Protein AF-A0A5S9MH58-F1 (afdb_monomer)

pLDDT: mean 72.28, std 19.44, range [37.81, 94.94]

Foldseek 3Di:
DDQLPVVSHDKAKWWWFQDPVGIWTANAQKWFQDPQQFTDDPNTFTAFPVRDTQHDPDLQWDQFFLQFIDDPRHTRGGTFMFIDNDCVQWDDPDPRITAGVVNDDGHTPRVPPQFHKTFDFDDDPPTITRTDIDGDDDDDDDDDPPPDPPDPPPPPPPDDDDDDD

Structure (mmCIF, N/CA/C/O backbone):
data_AF-A0A5S9MH58-F1
#
_entry.id   AF-A0A5S9MH58-F1
#
loop_
_atom_site.group_PDB
_atom_site.id
_atom_site.type_symbol
_atom_site.label_atom_id
_atom_site.label_alt_id
_atom_site.label_comp_id
_atom_site.label_asym_id
_atom_site.label_entity_id
_atom_site.label_seq_id
_atom_site.pdbx_PDB_ins_code
_atom_site.Cartn_x
_atom_site.Cartn_y
_atom_site.Cartn_z
_atom_site.occupancy
_atom_site.B_iso_or_equiv
_atom_site.auth_seq_id
_atom_site.auth_comp_id
_atom_site.auth_asym_id
_atom_site.auth_atom_id
_atom_site.pdbx_PDB_model_num
ATOM 1 N N . MET A 1 1 ? -0.562 13.871 -12.676 1.00 55.31 1 MET A N 1
ATOM 2 C CA . MET A 1 1 ? 0.498 12.837 -12.576 1.00 55.31 1 MET A CA 1
ATOM 3 C C . MET A 1 1 ? 1.593 13.234 -13.543 1.00 55.31 1 MET A C 1
ATOM 5 O O . MET A 1 1 ? 1.247 13.510 -14.693 1.00 55.31 1 MET A O 1
ATOM 9 N N . PRO A 1 2 ? 2.869 13.252 -13.125 1.00 47.09 2 PRO A N 1
ATOM 10 C CA . PRO A 1 2 ? 3.948 13.688 -13.997 1.00 47.09 2 PRO A CA 1
ATOM 11 C C . PRO A 1 2 ? 4.015 12.795 -15.241 1.00 47.09 2 PRO A C 1
ATOM 13 O O . PRO A 1 2 ? 3.948 11.561 -15.150 1.00 47.09 2 PRO A O 1
ATOM 16 N N . ILE A 1 3 ? 4.093 13.438 -16.403 1.00 52.41 3 ILE A N 1
ATOM 17 C CA . ILE A 1 3 ? 4.403 12.793 -17.676 1.00 52.41 3 ILE A CA 1
ATOM 18 C C . ILE A 1 3 ? 5.912 12.594 -17.684 1.00 52.41 3 ILE A C 1
ATOM 20 O O . ILE A 1 3 ? 6.663 13.545 -17.476 1.00 52.41 3 ILE A O 1
ATOM 24 N N . ASN A 1 4 ? 6.353 11.361 -17.891 1.00 50.84 4 ASN A N 1
ATOM 25 C CA . ASN A 1 4 ? 7.758 11.075 -18.110 1.00 50.84 4 ASN A CA 1
ATOM 26 C C . ASN A 1 4 ? 8.177 11.747 -19.436 1.00 50.84 4 ASN A 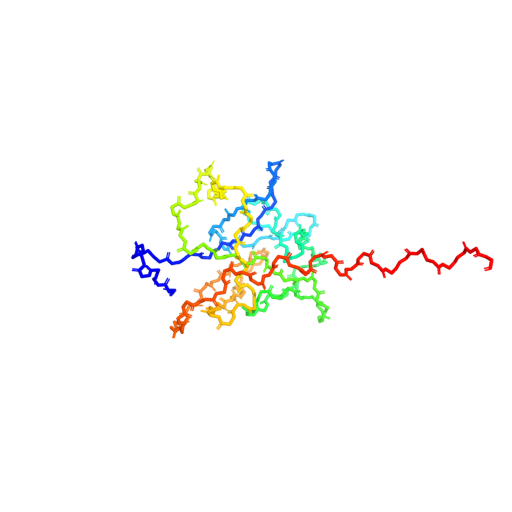C 1
ATOM 28 O O . ASN A 1 4 ? 7.634 11.380 -20.481 1.00 50.84 4 ASN A O 1
ATOM 32 N N . PRO A 1 5 ? 9.086 12.738 -19.427 1.00 45.91 5 PRO A N 1
ATOM 33 C CA . PRO A 1 5 ? 9.414 13.512 -20.623 1.00 45.91 5 PRO A CA 1
ATOM 34 C C . PRO A 1 5 ? 10.228 12.719 -21.655 1.00 45.91 5 PRO A C 1
ATOM 36 O O . PRO A 1 5 ? 10.293 13.133 -22.807 1.00 45.91 5 PRO A O 1
ATOM 39 N N . GLU A 1 6 ? 10.806 11.574 -21.281 1.00 49.84 6 GLU A N 1
ATOM 40 C CA . GLU A 1 6 ? 11.521 10.683 -22.205 1.00 49.84 6 GLU A CA 1
ATOM 41 C C . GLU A 1 6 ? 10.579 9.712 -22.925 1.00 49.84 6 GLU A C 1
ATOM 43 O O . GLU A 1 6 ? 10.850 9.294 -24.049 1.00 49.84 6 GLU A O 1
ATOM 48 N N . THR A 1 7 ? 9.457 9.347 -22.301 1.00 49.78 7 THR A N 1
ATOM 49 C CA . THR A 1 7 ? 8.518 8.352 -22.852 1.00 49.78 7 THR A CA 1
ATOM 50 C C . THR A 1 7 ? 7.176 8.950 -23.266 1.00 49.78 7 THR A C 1
ATOM 52 O O . THR A 1 7 ? 6.368 8.269 -23.895 1.00 49.78 7 THR A O 1
ATOM 55 N N . ASN A 1 8 ? 6.930 10.217 -22.919 1.00 53.00 8 ASN A N 1
ATOM 56 C CA . ASN A 1 8 ? 5.655 10.923 -23.049 1.00 53.00 8 ASN A CA 1
ATOM 57 C C . ASN A 1 8 ? 4.467 10.160 -22.421 1.00 53.00 8 ASN A C 1
ATOM 59 O O . ASN A 1 8 ? 3.310 10.344 -22.800 1.00 53.00 8 ASN A O 1
ATOM 63 N N . GLN A 1 9 ? 4.745 9.273 -21.458 1.00 53.38 9 GLN A N 1
ATOM 64 C CA . GLN A 1 9 ? 3.735 8.477 -20.768 1.00 53.38 9 GLN A CA 1
ATOM 65 C C . GLN A 1 9 ? 3.465 9.023 -19.369 1.00 53.38 9 GLN A C 1
ATOM 67 O O . GLN A 1 9 ? 4.370 9.431 -18.641 1.00 53.38 9 GLN A O 1
ATOM 72 N N . LYS A 1 10 ? 2.190 8.999 -18.977 1.00 60.12 10 LYS A N 1
ATOM 73 C CA . LYS A 1 10 ? 1.765 9.328 -17.615 1.00 60.12 10 LYS A CA 1
ATOM 74 C C . LYS A 1 10 ? 2.312 8.267 -16.660 1.00 60.12 10 LYS A C 1
ATOM 76 O O . LYS A 1 10 ? 2.066 7.077 -16.860 1.00 60.12 10 LYS A O 1
ATOM 81 N N . SER A 1 11 ? 3.011 8.701 -15.615 1.00 66.31 11 SER A N 1
ATOM 82 C CA . SER A 1 11 ? 3.284 7.847 -14.456 1.00 66.31 11 SER A CA 1
ATOM 83 C C . SER A 1 11 ? 1.970 7.293 -13.890 1.00 66.31 11 SER A C 1
ATOM 85 O O . SER A 1 11 ? 0.921 7.932 -13.995 1.00 66.31 11 SER A O 1
ATOM 87 N N . ALA A 1 12 ? 2.008 6.093 -13.313 1.00 77.69 12 ALA A N 1
ATOM 88 C CA . ALA A 1 12 ? 0.834 5.446 -12.732 1.00 77.69 12 ALA A CA 1
ATOM 89 C C . ALA A 1 12 ? 1.138 4.925 -11.323 1.00 77.69 12 ALA A C 1
ATOM 91 O O . ALA A 1 12 ? 2.228 4.417 -11.067 1.00 77.69 12 ALA A O 1
ATOM 92 N N . LEU A 1 13 ? 0.160 5.044 -10.420 1.00 83.31 13 LEU A N 1
ATOM 93 C CA . LEU A 1 13 ? 0.236 4.497 -9.069 1.00 83.31 13 LEU A CA 1
ATOM 94 C C . LEU A 1 13 ? -0.388 3.112 -9.031 1.00 83.31 13 LEU A C 1
ATOM 96 O O . LEU A 1 13 ? -1.441 2.870 -9.632 1.00 83.31 13 LEU A O 1
ATOM 100 N N . PHE A 1 14 ? 0.244 2.248 -8.259 1.00 89.25 14 PHE A N 1
ATOM 101 C CA . PHE A 1 14 ? -0.156 0.877 -8.041 1.00 89.25 14 PHE A CA 1
ATOM 102 C C . PHE A 1 14 ? -0.140 0.563 -6.552 1.00 89.25 14 PHE A C 1
ATOM 104 O O . PHE A 1 14 ? 0.610 1.162 -5.786 1.00 89.25 14 PHE A O 1
ATOM 111 N N . TYR A 1 15 ? -0.940 -0.416 -6.165 1.00 92.19 15 TYR A N 1
ATOM 112 C CA . TYR A 1 15 ? -0.929 -1.002 -4.835 1.00 92.19 15 TYR A CA 1
ATOM 113 C C . TYR A 1 15 ? -0.244 -2.359 -4.891 1.00 92.19 15 TYR A C 1
ATOM 115 O O . TYR A 1 15 ? -0.497 -3.135 -5.819 1.00 92.19 15 TYR A O 1
ATOM 123 N N . ALA A 1 16 ? 0.621 -2.641 -3.921 1.00 93.06 16 ALA A N 1
ATOM 124 C CA . ALA A 1 16 ? 1.232 -3.955 -3.788 1.00 93.06 16 ALA A CA 1
ATOM 125 C C . ALA A 1 16 ? 0.253 -4.930 -3.118 1.00 93.06 16 ALA A C 1
ATOM 127 O O . ALA A 1 16 ? -0.267 -4.670 -2.034 1.00 93.06 16 ALA A O 1
ATOM 128 N N . VAL A 1 17 ? 0.009 -6.066 -3.763 1.00 94.88 17 VAL A N 1
ATOM 129 C CA . VAL A 1 17 ? -0.844 -7.141 -3.254 1.00 94.88 17 VAL A CA 1
ATOM 130 C C . VAL A 1 17 ? -0.071 -8.449 -3.195 1.00 94.88 17 VAL A C 1
ATOM 132 O O . VAL A 1 17 ? 0.789 -8.724 -4.037 1.00 94.88 17 VAL A O 1
ATOM 135 N N . ASN A 1 18 ? -0.394 -9.274 -2.206 1.00 94.38 18 ASN A N 1
ATOM 136 C CA . ASN A 1 18 ? 0.168 -10.607 -2.083 1.00 94.38 18 ASN A CA 1
ATOM 137 C C . ASN A 1 18 ? -0.554 -11.590 -3.009 1.00 94.38 18 ASN A C 1
ATOM 139 O O . ASN A 1 18 ? -1.787 -11.646 -3.036 1.00 94.38 18 ASN A O 1
ATOM 143 N N . THR A 1 19 ? 0.211 -12.406 -3.724 1.00 92.62 19 THR A N 1
ATOM 144 C CA . THR A 1 19 ? -0.300 -13.520 -4.528 1.00 92.62 19 THR A CA 1
ATOM 145 C C . THR A 1 19 ? 0.490 -14.791 -4.212 1.00 92.62 19 THR A C 1
ATOM 147 O O . THR A 1 19 ? 1.600 -14.692 -3.685 1.00 92.62 19 THR A O 1
ATOM 150 N N . PRO A 1 20 ? -0.024 -15.987 -4.552 1.00 89.94 20 PRO A N 1
ATOM 151 C CA . PRO A 1 20 ? 0.741 -17.229 -4.415 1.00 89.94 20 PRO A CA 1
ATOM 152 C C . PRO A 1 20 ? 2.085 -17.209 -5.162 1.00 89.94 20 PRO A C 1
ATOM 154 O O . PRO A 1 20 ? 3.019 -17.898 -4.773 1.00 89.94 20 PRO A O 1
ATOM 157 N N . GLU A 1 21 ? 2.197 -16.387 -6.208 1.00 87.62 21 GLU A N 1
ATOM 158 C CA . GLU A 1 21 ? 3.396 -16.220 -7.036 1.00 87.62 21 GLU A CA 1
ATOM 159 C C . GLU A 1 21 ? 4.289 -15.052 -6.562 1.00 87.62 21 GLU A C 1
ATOM 161 O O . GLU A 1 21 ? 5.184 -14.597 -7.283 1.00 87.62 21 GLU A O 1
ATOM 166 N N . GLY A 1 22 ? 4.026 -14.524 -5.362 1.00 89.38 22 GLY A N 1
ATOM 167 C CA . GLY A 1 22 ? 4.723 -13.393 -4.755 1.00 89.38 22 GLY A CA 1
ATOM 168 C C . GLY A 1 22 ? 3.993 -12.059 -4.916 1.00 89.38 22 GLY A C 1
ATOM 169 O O . GLY A 1 22 ? 2.798 -11.996 -5.212 1.00 89.38 22 GLY A O 1
ATOM 170 N N . VAL A 1 23 ? 4.714 -10.960 -4.705 1.00 91.62 23 VAL A N 1
ATOM 171 C CA . VAL A 1 23 ? 4.142 -9.609 -4.783 1.00 91.62 23 VAL A CA 1
ATOM 172 C C . VAL A 1 23 ? 3.750 -9.281 -6.221 1.00 91.62 23 VAL A C 1
ATOM 174 O O . VAL A 1 23 ? 4.524 -9.511 -7.153 1.00 91.62 23 VAL A O 1
ATOM 177 N N . ARG A 1 24 ? 2.552 -8.724 -6.397 1.00 93.69 24 ARG A N 1
ATOM 178 C CA . ARG A 1 24 ? 2.067 -8.151 -7.657 1.00 93.69 24 ARG A CA 1
ATOM 179 C C . ARG A 1 24 ? 1.495 -6.767 -7.423 1.00 93.69 24 ARG A C 1
ATOM 181 O O .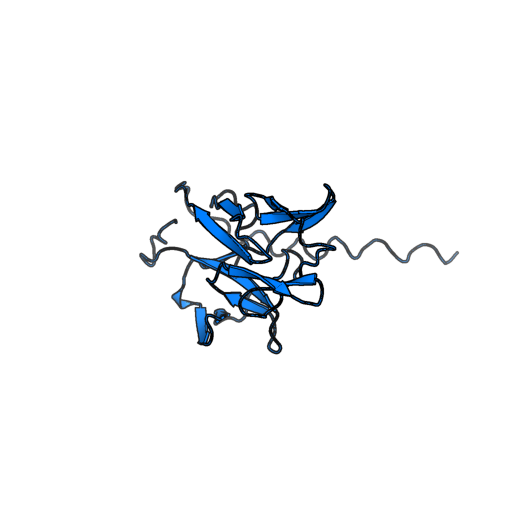 ARG A 1 24 ? 1.180 -6.388 -6.300 1.00 93.69 24 ARG A O 1
ATOM 188 N N . TYR A 1 25 ? 1.360 -6.013 -8.499 1.00 93.31 25 TYR A N 1
ATOM 189 C CA . TYR A 1 25 ? 0.891 -4.638 -8.472 1.00 93.31 25 TYR A CA 1
ATOM 190 C C . TYR A 1 25 ? -0.484 -4.541 -9.114 1.00 93.31 25 TYR A C 1
ATOM 192 O O . TYR A 1 25 ? -0.729 -5.172 -10.135 1.00 93.31 25 TYR A O 1
ATOM 200 N N . THR A 1 26 ? -1.383 -3.736 -8.556 1.00 91.56 26 THR A N 1
ATOM 201 C CA . THR A 1 26 ? -2.700 -3.482 -9.154 1.00 91.56 26 THR A CA 1
ATOM 202 C C . THR A 1 26 ? -3.030 -1.998 -9.181 1.00 91.56 26 THR A C 1
ATOM 204 O O . THR A 1 26 ? -2.617 -1.239 -8.307 1.00 91.56 26 THR A O 1
ATOM 207 N N . LYS A 1 27 ? -3.775 -1.568 -10.204 1.00 89.38 27 LYS A N 1
ATOM 208 C CA . LYS A 1 27 ? -4.311 -0.200 -10.287 1.00 89.38 27 LYS A CA 1
ATOM 209 C C . LYS A 1 27 ? -5.633 -0.042 -9.534 1.00 89.38 27 LYS A C 1
ATOM 211 O O . LYS A 1 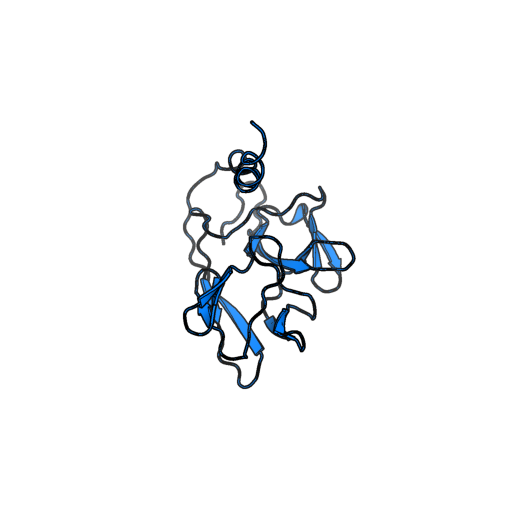27 ? -6.006 1.100 -9.249 1.00 89.38 27 LYS A O 1
ATOM 216 N N . SER A 1 28 ? -6.309 -1.157 -9.235 1.00 87.06 28 SER A N 1
ATOM 217 C CA . SER A 1 28 ? -7.583 -1.173 -8.513 1.00 87.06 28 SER A CA 1
ATOM 218 C C . SER A 1 28 ? -7.414 -0.528 -7.143 1.00 87.06 28 SER A C 1
ATOM 220 O O . SER A 1 28 ? -6.435 -0.796 -6.456 1.00 87.06 28 SER A O 1
ATOM 222 N N . SER A 1 29 ? -8.338 0.356 -6.778 1.00 81.69 29 SER A N 1
ATOM 223 C CA . SER A 1 29 ? -8.345 1.095 -5.510 1.00 81.69 29 SER A CA 1
ATOM 224 C C . SER A 1 29 ? -9.508 0.710 -4.599 1.00 81.69 29 SER A C 1
ATOM 226 O O . SER A 1 29 ? -9.699 1.338 -3.561 1.00 81.69 29 SER A O 1
ATOM 228 N N . SER A 1 30 ? -10.273 -0.316 -4.983 1.00 84.62 30 SER A N 1
ATOM 229 C CA . SER A 1 30 ? -11.345 -0.857 -4.158 1.00 84.62 30 SER A CA 1
ATOM 230 C C . SER A 1 30 ? -10.733 -1.763 -3.094 1.00 84.62 30 SER A C 1
ATOM 232 O O . SER A 1 30 ? -10.267 -2.869 -3.391 1.00 84.62 30 SER A O 1
ATOM 234 N N . ILE A 1 31 ? -10.668 -1.248 -1.868 1.00 87.19 31 ILE A N 1
ATOM 235 C CA . ILE A 1 31 ? -10.139 -1.955 -0.708 1.00 87.19 31 ILE A CA 1
ATOM 236 C C . ILE A 1 31 ? -11.321 -2.516 0.075 1.00 87.19 31 ILE A C 1
ATOM 238 O O . ILE A 1 31 ? -12.269 -1.813 0.412 1.00 87.19 31 ILE A O 1
ATOM 242 N N . THR A 1 32 ? -11.249 -3.799 0.395 1.00 87.38 32 THR A N 1
ATOM 243 C CA . THR A 1 32 ? -12.289 -4.520 1.132 1.00 87.38 32 THR A CA 1
ATOM 244 C C . THR A 1 32 ? -11.677 -5.236 2.321 1.00 87.38 32 THR A C 1
ATOM 246 O O . THR A 1 32 ? -10.519 -5.659 2.270 1.00 87.38 32 THR A O 1
ATOM 249 N N . LEU A 1 33 ? -12.445 -5.374 3.397 1.00 88.75 33 LEU A N 1
ATOM 250 C CA . LEU A 1 33 ? -12.035 -6.152 4.558 1.00 88.75 33 LEU A CA 1
ATOM 251 C C . LEU A 1 33 ? -12.455 -7.614 4.375 1.00 88.75 33 LEU A C 1
ATOM 253 O O . LEU A 1 33 ? -13.634 -7.900 4.184 1.00 88.75 33 LEU A O 1
ATOM 257 N N . ASN A 1 34 ? -11.509 -8.551 4.447 1.00 88.56 34 ASN A N 1
ATOM 258 C CA . ASN A 1 34 ? -11.833 -9.977 4.385 1.00 88.56 34 ASN A CA 1
ATOM 259 C C . ASN A 1 34 ? -12.198 -10.561 5.769 1.00 88.56 34 ASN A C 1
ATOM 261 O O . ASN A 1 34 ? -12.074 -9.910 6.809 1.00 88.56 34 ASN A O 1
ATOM 265 N N . ALA A 1 35 ? -12.610 -11.833 5.792 1.00 87.69 35 ALA A N 1
ATOM 266 C CA . ALA A 1 35 ? -12.977 -12.545 7.020 1.00 87.69 35 ALA A CA 1
ATOM 267 C C . ALA A 1 35 ? -11.817 -12.684 8.029 1.00 87.69 35 ALA A C 1
ATOM 269 O O . ALA A 1 35 ? -12.055 -12.786 9.229 1.00 87.69 35 ALA A O 1
ATOM 270 N N . GLN A 1 36 ? -10.566 -12.646 7.558 1.00 88.81 36 GLN A N 1
ATOM 271 C CA . GLN A 1 36 ? -9.349 -12.666 8.380 1.00 88.81 36 GLN A CA 1
ATOM 272 C C . GLN A 1 36 ? -8.967 -11.275 8.910 1.00 88.81 36 GLN A C 1
ATOM 274 O O . GLN A 1 36 ? -7.879 -11.103 9.453 1.00 88.81 36 GLN A O 1
ATOM 279 N N . LYS A 1 37 ? -9.849 -10.283 8.745 1.00 90.31 37 LYS A N 1
ATOM 280 C CA . LYS A 1 37 ? -9.631 -8.884 9.116 1.00 90.31 37 LYS A CA 1
ATOM 281 C C . LYS A 1 37 ? -8.435 -8.233 8.414 1.00 90.31 37 LYS A C 1
ATOM 283 O O . LYS A 1 37 ? -7.825 -7.306 8.936 1.00 90.31 37 LYS A O 1
ATOM 288 N N . GLN A 1 38 ? -8.119 -8.686 7.208 1.00 92.38 38 GLN A N 1
ATOM 289 C CA . GLN A 1 38 ? -7.082 -8.106 6.366 1.00 92.38 38 GLN A CA 1
ATOM 290 C C . GLN A 1 38 ? -7.695 -7.207 5.303 1.00 92.38 38 GLN A C 1
ATOM 292 O O . GLN A 1 38 ? -8.733 -7.530 4.716 1.00 92.38 38 GLN A O 1
ATOM 297 N N . LEU A 1 39 ? -7.019 -6.099 5.020 1.00 91.50 39 LEU A N 1
ATOM 298 C CA . LEU A 1 39 ? -7.338 -5.278 3.864 1.00 91.50 39 LEU A CA 1
ATOM 299 C C . LEU A 1 39 ? -6.953 -6.038 2.600 1.00 91.50 39 LEU A C 1
ATOM 301 O O . LEU A 1 39 ? -5.853 -6.583 2.495 1.00 91.50 39 LEU A O 1
ATOM 305 N N . THR A 1 40 ? -7.859 -6.080 1.632 1.00 93.06 40 THR A N 1
ATOM 306 C CA . THR A 1 40 ? -7.661 -6.793 0.376 1.00 93.06 40 THR A CA 1
ATOM 307 C C . THR A 1 40 ? -8.120 -5.975 -0.819 1.00 93.06 40 THR A C 1
ATOM 309 O O . THR A 1 40 ? -9.046 -5.175 -0.720 1.00 93.06 40 THR A O 1
ATOM 312 N N . ILE A 1 41 ? -7.491 -6.204 -1.968 1.00 92.19 41 ILE A N 1
ATOM 313 C CA . ILE A 1 41 ? -7.925 -5.684 -3.266 1.00 92.19 41 ILE A CA 1
ATOM 314 C C . ILE A 1 41 ? -8.151 -6.881 -4.180 1.00 92.19 41 ILE A C 1
ATOM 316 O O . ILE A 1 41 ? -7.257 -7.713 -4.348 1.00 92.19 41 ILE A O 1
ATOM 320 N N . ASN A 1 42 ? -9.347 -6.993 -4.763 1.00 89.62 42 ASN A N 1
ATOM 321 C CA . ASN A 1 42 ? -9.739 -8.143 -5.589 1.00 89.62 42 ASN A CA 1
ATOM 322 C C . ASN A 1 42 ? -9.462 -9.496 -4.890 1.00 89.62 42 ASN A C 1
ATOM 324 O O . ASN A 1 42 ? -8.914 -10.416 -5.504 1.00 89.62 42 ASN A O 1
ATOM 328 N N . GLY A 1 43 ? -9.759 -9.583 -3.585 1.00 89.88 43 GLY A N 1
ATOM 329 C CA . GLY A 1 43 ? -9.565 -10.781 -2.755 1.00 89.88 43 GLY A CA 1
ATOM 330 C C . GLY A 1 43 ? -8.114 -11.101 -2.373 1.00 89.88 43 GLY A C 1
ATOM 331 O O . GLY A 1 43 ? -7.856 -12.142 -1.776 1.00 89.88 43 GLY A O 1
ATOM 332 N N . ARG A 1 44 ? -7.154 -10.233 -2.709 1.00 93.88 44 ARG A N 1
ATOM 333 C CA . ARG A 1 44 ? -5.725 -10.415 -2.415 1.00 93.88 44 ARG A CA 1
ATOM 334 C C . ARG A 1 44 ? -5.280 -9.483 -1.307 1.00 93.88 44 ARG A C 1
ATOM 336 O O . ARG A 1 44 ? -5.634 -8.309 -1.340 1.00 93.88 44 ARG A O 1
ATOM 343 N N . ALA A 1 45 ? -4.482 -9.986 -0.368 1.00 94.94 45 ALA A N 1
ATOM 344 C CA . ALA A 1 45 ? -4.008 -9.197 0.764 1.00 94.94 45 ALA A CA 1
ATOM 345 C C . ALA A 1 45 ? -3.232 -7.962 0.292 1.00 94.94 45 ALA A C 1
ATOM 347 O O . ALA A 1 45 ? -2.260 -8.079 -0.456 1.00 94.94 45 ALA A O 1
ATOM 348 N N . LEU A 1 46 ? -3.676 -6.790 0.733 1.00 94.19 46 LEU A N 1
ATOM 349 C CA . LEU A 1 46 ? -3.009 -5.520 0.509 1.00 94.19 46 LEU A CA 1
ATOM 350 C C . LEU A 1 46 ? -1.791 -5.435 1.426 1.00 94.19 46 LEU A C 1
ATOM 352 O O . LEU A 1 46 ? -1.893 -5.665 2.634 1.00 94.19 46 LEU A O 1
ATOM 356 N N . LEU A 1 47 ? -0.642 -5.116 0.842 1.00 94.06 47 LEU A N 1
ATOM 357 C CA . LEU A 1 47 ? 0.617 -5.052 1.565 1.00 94.06 47 LEU A CA 1
ATOM 358 C C . LEU A 1 47 ? 0.868 -3.650 2.117 1.00 94.06 47 LEU A C 1
ATOM 360 O O . LEU A 1 47 ? 0.532 -2.633 1.503 1.00 94.06 47 LEU A O 1
ATOM 364 N N . SER A 1 48 ? 1.485 -3.615 3.291 1.00 93.06 48 SER A N 1
ATOM 365 C CA . SER A 1 48 ? 2.067 -2.418 3.871 1.00 93.06 48 SER A CA 1
ATOM 366 C C . SER A 1 48 ? 3.438 -2.131 3.263 1.00 93.06 48 SER A C 1
ATOM 368 O O . SER A 1 48 ? 4.048 -2.994 2.628 1.00 93.06 48 SER A O 1
ATOM 370 N N . VAL A 1 49 ? 3.976 -0.938 3.515 1.00 89.00 49 VAL A N 1
ATOM 371 C CA . VAL A 1 49 ? 5.348 -0.565 3.123 1.00 89.00 49 VAL A CA 1
ATOM 372 C C . VAL A 1 49 ? 6.430 -1.521 3.648 1.00 89.00 49 VAL A C 1
ATOM 374 O O . VAL A 1 49 ? 7.531 -1.548 3.105 1.00 89.00 49 VAL A O 1
ATOM 377 N N . THR A 1 50 ? 6.130 -2.325 4.678 1.00 87.88 50 THR A N 1
ATOM 378 C CA . THR A 1 50 ? 7.026 -3.366 5.212 1.00 87.88 50 THR A CA 1
ATOM 379 C C . THR A 1 50 ? 6.852 -4.726 4.523 1.00 87.88 50 THR A C 1
ATOM 381 O O . THR A 1 50 ? 7.488 -5.704 4.911 1.00 87.88 50 THR A O 1
ATOM 384 N N . GLY A 1 51 ? 5.994 -4.811 3.503 1.00 87.69 51 GLY A N 1
ATOM 385 C CA . GLY A 1 51 ? 5.702 -6.035 2.758 1.00 87.69 51 GLY A CA 1
ATOM 386 C C . GLY A 1 51 ? 4.789 -7.016 3.496 1.00 87.69 51 GLY A C 1
ATOM 387 O O . GLY A 1 51 ? 4.672 -8.160 3.067 1.00 87.69 51 GLY A O 1
ATOM 388 N N . GLN A 1 52 ? 4.154 -6.599 4.596 1.00 92.00 52 GLN A N 1
ATOM 389 C CA . GLN A 1 52 ? 3.248 -7.439 5.384 1.00 92.00 52 GLN A CA 1
ATOM 390 C C . GLN A 1 52 ? 1.778 -7.107 5.086 1.00 92.00 52 GLN A C 1
ATOM 392 O O . GLN A 1 52 ? 1.467 -5.945 4.827 1.00 92.00 52 GLN A O 1
ATOM 397 N N . PRO A 1 53 ? 0.851 -8.080 5.142 1.00 93.81 53 PRO A N 1
ATOM 398 C CA . PRO A 1 53 ? -0.582 -7.807 5.052 1.00 93.81 53 PRO A CA 1
ATOM 399 C C . PRO A 1 53 ? -1.053 -6.817 6.124 1.00 93.81 53 PRO A C 1
ATOM 401 O O . PRO A 1 53 ? -0.736 -6.979 7.303 1.00 93.81 53 PRO A O 1
ATOM 404 N N . ILE A 1 54 ? -1.856 -5.825 5.739 1.00 91.81 54 ILE A N 1
ATOM 405 C CA . ILE A 1 54 ? -2.452 -4.893 6.706 1.00 91.81 54 ILE A CA 1
ATOM 406 C C . ILE A 1 54 ? -3.669 -5.555 7.346 1.00 91.81 54 ILE A C 1
ATOM 408 O O . ILE A 1 54 ? -4.626 -5.899 6.652 1.00 91.81 54 ILE A O 1
ATOM 412 N N . THR A 1 55 ? -3.629 -5.715 8.668 1.00 92.25 55 THR A N 1
ATOM 413 C CA . THR A 1 55 ? -4.697 -6.333 9.464 1.00 92.25 55 THR A CA 1
ATOM 414 C C . THR A 1 55 ? -5.286 -5.299 10.418 1.00 92.25 55 THR A C 1
ATOM 416 O O . THR A 1 55 ? -4.546 -4.545 11.044 1.00 92.25 55 THR A O 1
ATOM 419 N N . VAL A 1 56 ? -6.609 -5.269 10.525 1.00 89.88 56 VAL A N 1
ATOM 420 C CA . VAL A 1 56 ? -7.382 -4.406 11.434 1.00 89.88 56 VAL A CA 1
ATOM 421 C C . VAL A 1 56 ? -8.113 -5.278 12.459 1.00 89.88 56 VAL A C 1
ATOM 423 O O . VAL A 1 56 ? -8.204 -6.488 12.275 1.00 89.88 56 VAL A O 1
ATOM 426 N N . GLN A 1 57 ? -8.620 -4.725 13.558 1.00 86.31 57 GLN A N 1
ATOM 427 C CA . GLN A 1 57 ? -9.405 -5.499 14.535 1.00 86.31 57 GLN A CA 1
ATOM 428 C C . GLN A 1 57 ? -10.911 -5.408 14.256 1.00 86.31 57 GLN A C 1
ATOM 430 O O . GLN A 1 57 ? -11.680 -6.310 14.595 1.00 86.31 57 GLN A O 1
ATOM 435 N N . SER A 1 58 ? -11.352 -4.339 13.599 1.00 82.88 58 SER A N 1
ATOM 436 C CA . SER A 1 58 ? -12.750 -4.035 13.325 1.00 82.88 58 SER A CA 1
ATOM 437 C C . SER A 1 58 ? -12.931 -3.307 11.991 1.00 82.88 58 SER A C 1
ATOM 439 O O . SER A 1 58 ? -11.984 -3.008 11.270 1.00 82.88 58 SER A O 1
ATOM 441 N N . GLU A 1 59 ? -14.184 -3.021 11.654 1.00 80.19 59 GLU A N 1
ATOM 442 C CA . GLU A 1 59 ? -14.552 -2.242 10.466 1.00 80.19 59 GLU A CA 1
ATOM 443 C C . GLU A 1 59 ? -14.395 -0.728 10.683 1.00 80.19 59 GLU A C 1
ATOM 445 O O . GLU A 1 59 ? -14.505 0.045 9.738 1.00 80.19 59 GLU A O 1
ATOM 450 N N . ASN A 1 60 ? -14.088 -0.294 11.913 1.00 82.50 60 ASN A N 1
ATOM 451 C CA . ASN A 1 60 ? -13.944 1.114 12.295 1.00 82.50 60 ASN A CA 1
ATOM 452 C C . ASN A 1 60 ? -12.508 1.641 12.120 1.00 82.50 60 ASN A C 1
ATOM 454 O O . ASN A 1 60 ? -12.050 2.498 12.881 1.00 82.50 60 ASN A O 1
ATOM 458 N N . PHE A 1 61 ? -11.777 1.130 11.130 1.00 87.38 61 PHE A N 1
ATOM 459 C CA . PHE A 1 61 ? -10.450 1.635 10.794 1.00 87.38 61 PHE A CA 1
ATOM 460 C C . PHE A 1 61 ? -10.539 2.877 9.899 1.00 87.38 61 PHE A C 1
ATOM 462 O O . PHE A 1 61 ? -11.490 3.079 9.140 1.00 87.38 61 PHE A O 1
ATOM 469 N N . LYS A 1 62 ? -9.506 3.708 9.970 1.00 86.75 62 LYS A N 1
ATOM 470 C CA . LYS A 1 62 ? -9.341 4.921 9.179 1.00 86.75 62 LYS A CA 1
ATOM 471 C C . LYS A 1 62 ? -8.153 4.778 8.246 1.00 86.75 62 LYS A C 1
ATOM 473 O O . LYS A 1 62 ? -7.104 4.284 8.653 1.00 86.75 62 LYS A O 1
ATOM 478 N N . VAL A 1 63 ? -8.304 5.250 7.014 1.00 87.31 63 VAL A N 1
ATOM 479 C CA . VAL A 1 63 ? -7.191 5.412 6.070 1.00 87.31 63 VAL A CA 1
ATOM 480 C C . VAL A 1 63 ? -6.940 6.902 5.885 1.00 87.31 63 VAL A C 1
ATOM 482 O O . VAL A 1 63 ? -7.789 7.626 5.370 1.00 87.31 63 VAL A O 1
ATOM 485 N N . ASN A 1 64 ? -5.779 7.364 6.337 1.00 85.06 64 ASN A N 1
ATOM 486 C CA . ASN A 1 64 ? -5.359 8.753 6.199 1.00 85.06 64 ASN A CA 1
ATOM 487 C C . ASN A 1 64 ? -4.937 9.072 4.755 1.00 85.06 64 ASN A C 1
ATOM 489 O O . ASN A 1 64 ? -4.670 8.178 3.950 1.00 85.06 64 ASN A O 1
ATOM 493 N N . ALA A 1 65 ? -4.828 10.367 4.448 1.00 80.88 65 ALA A N 1
ATOM 494 C CA . ALA A 1 65 ? -4.449 10.887 3.131 1.00 80.88 65 ALA A CA 1
ATOM 495 C C . ALA A 1 65 ? -3.127 10.321 2.584 1.00 80.88 65 ALA A C 1
ATOM 497 O O . ALA A 1 65 ? -2.991 10.105 1.380 1.00 80.88 65 ALA A O 1
ATOM 498 N N . ASP A 1 66 ? -2.171 10.059 3.469 1.00 79.44 66 ASP A N 1
ATOM 499 C CA . ASP A 1 66 ? -0.857 9.483 3.175 1.00 79.44 66 ASP A CA 1
ATOM 500 C C . ASP A 1 66 ? -0.886 7.947 3.031 1.00 79.44 66 ASP A C 1
ATOM 502 O O . ASP A 1 66 ? 0.128 7.321 2.715 1.00 79.44 66 ASP A O 1
ATOM 506 N N . GLY A 1 67 ? -2.044 7.326 3.258 1.00 84.81 67 GLY A N 1
ATOM 507 C CA . GLY A 1 67 ? -2.249 5.883 3.274 1.00 84.81 67 GLY A CA 1
ATOM 508 C C . GLY A 1 67 ? -1.916 5.203 4.594 1.00 84.81 67 GLY A C 1
ATOM 509 O O . GLY A 1 67 ? -1.905 3.972 4.637 1.00 84.81 67 GLY A O 1
ATOM 510 N N . THR A 1 68 ? -1.665 5.959 5.666 1.00 89.12 68 THR A N 1
ATOM 511 C CA . THR A 1 68 ? -1.549 5.390 7.011 1.00 89.12 68 THR A CA 1
ATOM 512 C C . THR A 1 68 ? -2.902 4.848 7.455 1.00 89.12 68 THR A C 1
ATOM 514 O O . THR A 1 68 ? -3.889 5.583 7.513 1.00 89.12 68 THR A O 1
ATOM 517 N N . VAL A 1 69 ? -2.939 3.563 7.792 1.00 90.06 69 VAL A N 1
ATOM 518 C CA . VAL A 1 69 ? -4.103 2.862 8.327 1.00 90.06 69 VAL A CA 1
ATOM 519 C C . VAL A 1 69 ? -4.029 2.902 9.845 1.00 90.06 69 VAL A C 1
ATOM 521 O O . VAL A 1 69 ? -3.042 2.471 10.443 1.00 90.06 69 VAL A O 1
ATOM 524 N N . SER A 1 70 ? -5.071 3.421 10.482 1.00 90.00 70 SER A N 1
ATOM 525 C CA . SER A 1 70 ? -5.161 3.482 11.935 1.00 90.00 70 SER A CA 1
ATOM 526 C C . SER A 1 70 ? -6.510 3.014 12.453 1.00 90.00 70 SER A C 1
ATOM 528 O O . SER A 1 70 ? -7.532 3.119 11.785 1.00 90.00 70 SER A O 1
ATOM 530 N N . GLU A 1 71 ? -6.528 2.504 13.674 1.00 88.12 71 GLU A N 1
ATOM 531 C CA . GLU A 1 71 ? -7.741 2.067 14.354 1.00 88.12 71 GLU A CA 1
ATOM 532 C C . GLU A 1 71 ? -7.661 2.481 15.818 1.00 88.12 71 GLU A C 1
ATOM 534 O O . GLU A 1 71 ? -6.639 2.271 16.465 1.00 88.12 71 GLU A O 1
ATOM 539 N N . ASN A 1 72 ? -8.709 3.128 16.338 1.00 86.12 72 ASN A N 1
ATOM 540 C CA . ASN A 1 72 ? -8.736 3.652 17.713 1.00 86.12 72 ASN A CA 1
ATOM 541 C C . ASN A 1 72 ? -7.496 4.497 18.089 1.00 86.12 72 ASN A C 1
ATOM 543 O O . ASN A 1 72 ? -7.069 4.523 19.239 1.00 86.12 72 ASN A O 1
ATOM 547 N N . GLY A 1 73 ? -6.897 5.180 17.107 1.00 83.50 73 GLY A N 1
ATOM 548 C CA . GLY A 1 73 ? -5.678 5.976 17.287 1.00 83.50 73 GLY A CA 1
ATOM 549 C C . GLY A 1 73 ? -4.363 5.187 17.225 1.00 83.50 73 GLY A C 1
ATOM 550 O O . GLY A 1 73 ? -3.303 5.807 17.229 1.00 83.50 73 GLY A O 1
ATOM 551 N N . GLN A 1 74 ? -4.394 3.857 17.111 1.00 88.50 74 GLN A N 1
ATOM 552 C CA . GLN A 1 74 ? -3.202 3.040 16.877 1.00 88.50 74 GLN A CA 1
ATOM 553 C C . GLN A 1 74 ? -2.877 2.957 15.386 1.00 88.50 74 GLN A C 1
ATOM 555 O O . GLN A 1 74 ? -3.757 2.703 14.569 1.00 88.50 74 GLN A O 1
ATOM 560 N N . ASN A 1 75 ? -1.606 3.148 15.030 1.00 91.44 75 ASN A N 1
ATOM 561 C CA . ASN A 1 75 ? -1.114 2.937 13.670 1.00 91.44 75 ASN A CA 1
ATOM 562 C C . ASN A 1 75 ? -0.940 1.433 13.411 1.00 91.44 75 ASN A C 1
ATOM 564 O O . ASN A 1 75 ? -0.195 0.767 14.129 1.00 91.44 75 ASN A O 1
ATOM 568 N N . LEU A 1 76 ? -1.624 0.918 12.391 1.00 89.69 76 LEU A N 1
ATOM 569 C CA . LEU A 1 76 ? -1.604 -0.490 11.989 1.00 89.69 76 LEU A CA 1
ATOM 570 C C . LEU A 1 76 ? -0.679 -0.752 10.793 1.00 89.69 76 LEU A C 1
ATOM 572 O O . LEU A 1 76 ? -0.419 -1.901 10.440 1.00 89.69 76 LEU A O 1
ATOM 576 N N . GLY A 1 77 ? -0.175 0.306 10.162 1.00 90.38 77 GLY A N 1
ATOM 577 C CA . GLY A 1 77 ? 0.700 0.250 9.002 1.00 90.38 77 GLY A CA 1
ATOM 578 C C . GLY A 1 77 ? 0.322 1.291 7.958 1.00 90.38 77 GLY A C 1
ATOM 579 O O . GLY A 1 77 ? -0.692 1.972 8.055 1.00 90.38 77 GLY A O 1
ATOM 580 N N . GLN A 1 78 ? 1.143 1.400 6.921 1.00 91.50 78 GLN A N 1
ATOM 581 C CA . GLN A 1 78 ? 0.907 2.303 5.800 1.00 91.50 78 GLN A CA 1
ATOM 582 C C . GLN A 1 78 ? 0.788 1.495 4.517 1.00 91.50 78 GLN A C 1
ATOM 584 O O . GLN A 1 78 ? 1.632 0.633 4.268 1.00 91.50 78 GLN A O 1
ATOM 589 N N . ILE A 1 79 ? -0.254 1.759 3.727 1.00 90.94 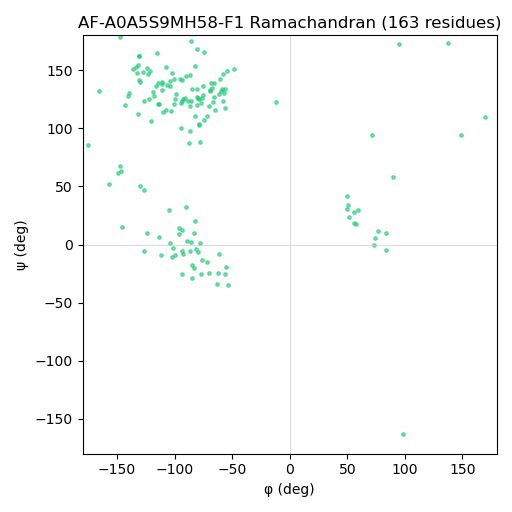79 ILE A N 1
ATOM 590 C CA . ILE A 1 79 ? -0.504 1.099 2.440 1.00 90.94 79 ILE A CA 1
ATOM 591 C C . ILE A 1 79 ? 0.700 1.297 1.523 1.00 90.94 79 ILE A C 1
ATOM 593 O O . ILE A 1 79 ? 1.162 2.422 1.325 1.00 90.94 79 ILE A O 1
ATOM 597 N N . ASP A 1 80 ? 1.183 0.204 0.932 1.00 90.44 80 ASP A N 1
ATOM 598 C CA . ASP A 1 80 ? 2.295 0.254 -0.006 1.00 90.44 80 ASP A CA 1
ATOM 599 C C . ASP A 1 80 ? 1.839 0.746 -1.381 1.00 90.44 80 ASP A C 1
ATOM 601 O O . ASP A 1 80 ? 1.445 -0.024 -2.267 1.00 90.44 80 ASP A O 1
ATOM 605 N N . VAL A 1 81 ? 1.871 2.067 -1.543 1.00 87.94 81 VAL A N 1
ATOM 606 C CA . VAL A 1 81 ? 1.636 2.721 -2.826 1.00 87.94 81 VAL A CA 1
ATOM 607 C C . VAL A 1 81 ? 2.959 2.795 -3.576 1.00 87.94 81 VAL A C 1
ATOM 609 O O . VAL A 1 81 ? 3.912 3.437 -3.137 1.00 87.94 81 VAL A O 1
ATOM 612 N N . ARG A 1 82 ? 3.015 2.164 -4.745 1.00 87.38 82 ARG A N 1
ATOM 613 C CA . ARG A 1 82 ? 4.164 2.189 -5.651 1.00 87.38 82 ARG A CA 1
ATOM 614 C C . ARG A 1 82 ? 3.875 3.040 -6.876 1.00 87.38 82 ARG A C 1
ATOM 616 O O . ARG A 1 82 ? 2.729 3.150 -7.307 1.00 87.38 82 ARG A O 1
ATOM 623 N N . VAL A 1 83 ? 4.916 3.600 -7.479 1.00 84.38 83 VAL A N 1
ATOM 624 C CA . VAL A 1 83 ? 4.816 4.298 -8.764 1.00 84.38 83 VAL A CA 1
ATOM 625 C C . VAL A 1 83 ? 5.525 3.503 -9.853 1.00 84.38 83 VAL A C 1
ATOM 627 O O . VAL A 1 83 ? 6.632 3.012 -9.655 1.00 84.38 83 VAL A O 1
ATOM 630 N N . ALA A 1 84 ? 4.921 3.421 -11.033 1.00 83.31 84 ALA A N 1
ATOM 631 C CA . ALA A 1 84 ? 5.645 3.091 -12.252 1.00 83.31 84 ALA A CA 1
ATOM 632 C C . ALA A 1 84 ? 5.870 4.372 -13.057 1.00 83.31 84 ALA A C 1
ATOM 634 O O . ALA A 1 84 ? 4.914 5.002 -13.519 1.00 83.31 84 ALA A O 1
ATOM 635 N N . MET A 1 85 ? 7.139 4.758 -13.201 1.00 73.25 85 MET A N 1
ATOM 636 C CA . MET A 1 85 ? 7.551 5.892 -14.040 1.00 73.25 85 MET A CA 1
ATOM 637 C C . MET A 1 85 ? 7.554 5.537 -15.532 1.00 73.25 85 MET A C 1
ATOM 639 O O . MET A 1 85 ? 7.403 6.418 -16.375 1.00 73.25 85 MET A O 1
ATOM 643 N N . ASP A 1 86 ? 7.710 4.250 -15.850 1.00 73.94 86 ASP A N 1
ATOM 644 C CA . ASP A 1 86 ? 7.576 3.703 -17.195 1.00 73.94 86 ASP A CA 1
ATOM 645 C C . ASP A 1 86 ? 6.675 2.469 -17.145 1.00 73.94 86 ASP A C 1
ATOM 647 O O . ASP A 1 86 ? 7.015 1.443 -16.553 1.00 73.94 86 ASP A O 1
ATOM 651 N N . THR A 1 87 ? 5.495 2.578 -17.751 1.00 72.12 87 THR A N 1
ATOM 652 C CA . THR A 1 87 ? 4.524 1.480 -17.763 1.00 72.12 87 THR A CA 1
ATOM 653 C C . THR A 1 87 ? 4.894 0.364 -18.739 1.00 72.12 87 THR A C 1
ATOM 655 O O . THR A 1 87 ? 4.339 -0.724 -18.627 1.00 72.12 87 THR A O 1
ATOM 658 N N . ARG A 1 88 ? 5.856 0.582 -19.648 1.00 75.19 88 ARG A N 1
ATOM 659 C CA . ARG A 1 88 ? 6.358 -0.447 -20.578 1.00 75.19 88 ARG A CA 1
ATOM 660 C C . ARG A 1 88 ? 7.166 -1.528 -19.865 1.00 75.19 88 ARG A C 1
ATOM 662 O O . ARG A 1 88 ? 7.207 -2.659 -20.332 1.00 75.19 88 ARG A O 1
ATOM 669 N N . ASN A 1 89 ? 7.740 -1.199 -18.708 1.00 77.19 89 ASN A N 1
ATOM 670 C CA . ASN A 1 89 ? 8.446 -2.158 -17.856 1.00 77.19 89 ASN A CA 1
ATOM 671 C C . ASN A 1 89 ? 7.489 -3.038 -17.037 1.00 77.19 89 ASN A C 1
ATOM 673 O O . ASN A 1 89 ? 7.943 -3.870 -16.251 1.00 77.19 89 ASN A O 1
ATOM 677 N N . LEU A 1 90 ? 6.173 -2.863 -17.194 1.00 84.12 90 LEU A N 1
ATOM 678 C CA . LEU A 1 90 ? 5.168 -3.688 -16.542 1.00 84.12 90 LEU A CA 1
ATOM 679 C C . LEU A 1 90 ? 4.615 -4.734 -17.505 1.00 84.12 90 LEU A C 1
ATOM 681 O O . LEU A 1 90 ? 3.999 -4.416 -18.520 1.00 84.12 90 LEU A O 1
ATOM 685 N N . ALA A 1 91 ? 4.761 -5.996 -17.125 1.00 87.81 91 ALA A N 1
ATOM 686 C CA . ALA A 1 91 ? 4.061 -7.110 -17.733 1.00 87.81 91 ALA A CA 1
ATOM 687 C C . ALA A 1 91 ? 2.690 -7.267 -17.062 1.00 87.81 91 ALA A C 1
ATOM 689 O O . ALA A 1 91 ? 2.597 -7.414 -15.841 1.00 87.81 91 ALA A O 1
ATOM 690 N N . ARG A 1 92 ? 1.612 -7.233 -17.852 1.00 89.44 92 ARG A N 1
ATOM 691 C CA . ARG A 1 92 ? 0.262 -7.540 -17.364 1.00 89.44 92 ARG A CA 1
ATOM 692 C C . ARG A 1 92 ? 0.087 -9.053 -17.298 1.00 89.44 92 ARG A C 1
ATOM 694 O O . ARG A 1 92 ? 0.259 -9.72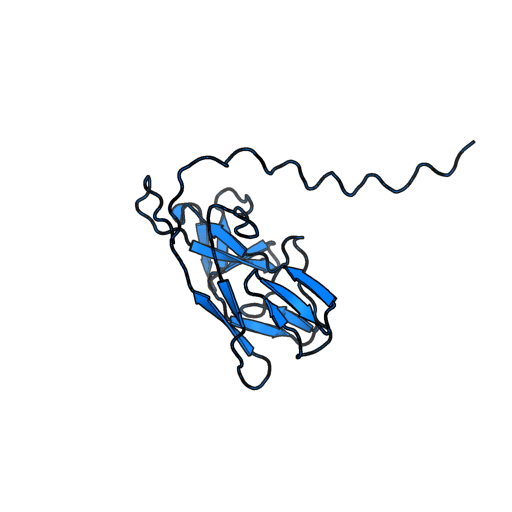6 -18.307 1.00 89.44 92 ARG A O 1
ATOM 701 N N . GLU A 1 93 ? -0.325 -9.563 -16.145 1.00 86.88 93 GLU A N 1
ATOM 702 C CA . GLU A 1 93 ? -0.532 -11.005 -15.922 1.00 86.88 93 GLU A CA 1
ATOM 703 C C . GLU A 1 93 ? -2.021 -11.399 -15.910 1.00 86.88 93 GLU A C 1
ATOM 705 O O . GLU A 1 93 ? -2.370 -12.563 -15.755 1.00 86.88 93 GLU A O 1
ATOM 710 N N . GLY A 1 94 ? -2.917 -10.429 -16.129 1.00 86.12 94 GLY A N 1
ATOM 711 C CA . GLY A 1 94 ? -4.370 -10.621 -16.073 1.00 86.12 94 GLY A CA 1
ATOM 712 C C . GLY A 1 94 ? -4.950 -10.258 -14.704 1.00 86.12 94 GLY A C 1
ATOM 713 O O . GLY A 1 94 ? -4.212 -9.923 -13.785 1.00 86.12 94 GLY A O 1
ATOM 714 N N . ASN A 1 95 ? -6.282 -10.249 -14.570 1.00 85.00 95 ASN A N 1
ATOM 715 C CA . ASN A 1 95 ? -6.987 -9.895 -13.320 1.00 85.00 95 ASN A CA 1
ATOM 716 C C . ASN A 1 95 ? -6.543 -8.559 -12.684 1.00 85.00 95 ASN A C 1
ATOM 718 O O . ASN A 1 95 ? -6.471 -8.433 -11.461 1.00 85.00 95 ASN A O 1
ATOM 722 N N . ASP A 1 96 ? -6.188 -7.584 -13.526 1.00 87.12 96 ASP A N 1
ATOM 723 C CA . ASP A 1 96 ? -5.609 -6.294 -13.125 1.00 87.12 96 ASP A CA 1
ATOM 724 C C . ASP A 1 96 ? -4.337 -6.385 -12.274 1.00 87.12 96 ASP A C 1
ATOM 726 O O . ASP A 1 96 ? -4.022 -5.465 -11.512 1.00 87.12 96 ASP A O 1
ATOM 730 N N . LEU A 1 97 ? -3.583 -7.472 -12.449 1.00 91.50 97 LEU A N 1
ATOM 731 C CA . LEU A 1 97 ? -2.247 -7.656 -11.909 1.00 91.50 97 LEU A CA 1
ATOM 732 C C . LEU A 1 97 ? -1.173 -7.284 -12.925 1.00 91.50 97 LEU A C 1
ATOM 734 O O . LEU A 1 97 ? -1.265 -7.558 -14.128 1.00 91.50 97 LEU A O 1
ATOM 738 N N . TYR A 1 98 ? -0.126 -6.683 -12.384 1.00 91.81 98 TYR A N 1
ATOM 739 C CA . TYR A 1 98 ? 1.066 -6.257 -13.081 1.00 91.81 98 TYR A CA 1
ATOM 740 C C . TYR A 1 98 ? 2.285 -6.770 -12.317 1.00 91.81 98 TYR A C 1
ATOM 742 O O . TYR A 1 98 ? 2.335 -6.715 -11.084 1.00 91.81 98 TYR A O 1
ATOM 750 N N . ARG A 1 99 ? 3.286 -7.224 -13.059 1.00 90.69 99 ARG A N 1
ATOM 751 C CA . ARG A 1 99 ? 4.617 -7.563 -12.563 1.00 90.69 99 ARG A CA 1
ATOM 752 C C . ARG A 1 99 ? 5.641 -6.708 -13.293 1.00 90.69 99 ARG A C 1
ATOM 754 O O . ARG A 1 99 ? 5.437 -6.333 -14.444 1.00 90.69 99 ARG A O 1
ATOM 761 N N . THR A 1 100 ? 6.740 -6.388 -12.636 1.00 85.81 100 THR A N 1
ATOM 762 C CA . THR A 1 100 ? 7.878 -5.731 -13.278 1.00 85.81 100 THR A CA 1
ATOM 763 C C . THR A 1 100 ? 8.654 -6.733 -14.134 1.00 85.81 100 THR A C 1
ATOM 765 O O . THR A 1 100 ? 8.871 -7.880 -13.738 1.00 85.81 100 THR A O 1
ATOM 768 N N . ALA A 1 101 ? 9.040 -6.332 -15.345 1.00 80.38 101 ALA A N 1
ATOM 769 C CA . ALA A 1 101 ? 9.714 -7.209 -16.305 1.00 80.38 101 ALA A CA 1
ATOM 770 C C . ALA A 1 101 ? 11.080 -7.701 -15.793 1.00 80.38 101 ALA A C 1
ATOM 772 O O . ALA A 1 101 ? 11.446 -8.851 -16.023 1.00 80.38 101 ALA A O 1
ATOM 773 N N . ASP A 1 102 ? 11.781 -6.854 -15.042 1.00 80.00 102 ASP A N 1
ATOM 774 C CA . ASP A 1 102 ? 13.066 -7.110 -14.381 1.00 80.00 102 ASP A CA 1
ATOM 775 C C . ASP A 1 102 ? 12.926 -7.774 -12.997 1.00 80.00 102 ASP A C 1
ATOM 777 O O . ASP A 1 102 ? 13.922 -8.015 -12.313 1.00 80.00 102 ASP A O 1
ATOM 781 N N . ASN A 1 103 ? 11.691 -8.073 -12.578 1.00 75.06 103 ASN A N 1
ATOM 782 C CA . ASN A 1 103 ? 11.352 -8.642 -11.277 1.00 75.06 103 ASN A CA 1
ATOM 783 C C . ASN A 1 103 ? 11.827 -7.796 -10.076 1.00 75.06 103 ASN A C 1
ATOM 785 O O . ASN A 1 103 ? 11.903 -8.304 -8.956 1.00 75.06 103 ASN A O 1
ATOM 789 N N . GLN A 1 104 ? 12.147 -6.515 -10.293 1.00 79.81 104 GLN A N 1
ATOM 790 C CA . GLN A 1 104 ? 12.495 -5.578 -9.227 1.00 79.81 104 GLN A CA 1
ATOM 791 C C . GLN A 1 104 ? 11.237 -4.928 -8.656 1.00 79.81 104 GLN A C 1
ATOM 793 O O . GLN A 1 104 ? 10.283 -4.681 -9.396 1.00 79.81 104 GLN A O 1
ATOM 798 N N . PRO A 1 105 ? 11.183 -4.618 -7.353 1.00 81.12 105 PRO A N 1
ATOM 799 C CA . PRO A 1 105 ? 10.031 -3.928 -6.807 1.00 81.12 105 PRO A CA 1
ATOM 800 C C . PRO A 1 105 ? 9.919 -2.513 -7.387 1.00 81.12 105 PRO A C 1
ATOM 802 O O . PRO A 1 105 ? 10.912 -1.793 -7.488 1.00 81.12 105 PRO A O 1
ATOM 805 N N . LEU A 1 106 ? 8.697 -2.083 -7.718 1.00 83.56 106 LEU A N 1
ATOM 806 C CA . LEU A 1 106 ? 8.451 -0.698 -8.126 1.00 83.56 106 LEU A CA 1
ATOM 807 C C . LEU A 1 106 ? 8.901 0.277 -7.023 1.00 83.56 106 LEU A C 1
ATOM 809 O O . LEU A 1 106 ? 8.760 -0.043 -5.840 1.00 83.56 106 LEU A O 1
ATOM 813 N N . PRO A 1 107 ? 9.398 1.478 -7.360 1.00 82.56 107 PRO A N 1
ATOM 814 C CA . PRO A 1 107 ? 9.740 2.480 -6.357 1.00 82.56 107 PRO A CA 1
ATOM 815 C C . PRO A 1 107 ? 8.512 2.874 -5.527 1.00 82.56 107 PRO A C 1
ATOM 817 O O . PRO A 1 107 ? 7.391 2.970 -6.038 1.00 82.56 107 PRO A O 1
ATOM 820 N N . SER A 1 108 ? 8.724 3.094 -4.228 1.00 82.00 108 SER A N 1
ATOM 821 C CA . SER A 1 108 ? 7.657 3.553 -3.340 1.00 82.00 108 SER A CA 1
ATOM 822 C C . SER A 1 108 ? 7.271 4.996 -3.666 1.00 82.00 108 SER A C 1
ATOM 824 O O . SER A 1 108 ? 8.128 5.862 -3.861 1.00 82.00 108 SER A O 1
ATOM 826 N N . ALA A 1 109 ? 5.966 5.241 -3.760 1.00 77.75 109 ALA A N 1
ATOM 827 C CA . ALA A 1 109 ? 5.400 6.581 -3.832 1.00 77.75 109 ALA A CA 1
ATOM 828 C C . ALA A 1 109 ? 5.244 7.189 -2.430 1.00 77.75 109 ALA A C 1
ATOM 830 O O . ALA A 1 109 ? 5.163 8.408 -2.296 1.00 77.75 109 ALA A O 1
ATOM 831 N N . VAL A 1 110 ? 5.224 6.351 -1.390 1.00 74.19 110 VAL A N 1
ATOM 832 C CA . VAL A 1 110 ? 5.080 6.763 0.006 1.00 74.19 110 VAL A CA 1
ATOM 833 C C . VAL A 1 110 ? 6.251 7.660 0.416 1.00 74.19 110 VAL A C 1
ATOM 835 O O . VAL A 1 110 ? 7.408 7.305 0.202 1.00 74.19 110 VAL A O 1
ATOM 838 N N . ASN A 1 111 ? 5.954 8.822 1.010 1.00 65.62 111 ASN A N 1
ATOM 839 C CA . ASN A 1 111 ? 6.942 9.848 1.386 1.00 65.62 111 ASN A CA 1
ATOM 840 C C . ASN A 1 111 ? 7.833 10.344 0.225 1.00 65.62 111 ASN A C 1
ATOM 842 O O . ASN A 1 111 ? 8.886 10.942 0.454 1.00 65.62 111 ASN A O 1
ATOM 846 N N . ASN A 1 112 ? 7.432 10.131 -1.031 1.00 63.66 112 ASN A N 1
ATOM 847 C CA . ASN A 1 112 ? 8.185 10.627 -2.171 1.00 63.66 112 ASN A CA 1
ATOM 848 C C . ASN A 1 112 ? 7.893 12.122 -2.373 1.00 63.66 112 ASN A C 1
ATOM 850 O O . ASN A 1 112 ? 6.856 12.491 -2.914 1.00 63.66 112 ASN A O 1
ATOM 854 N N . GLY A 1 113 ? 8.815 12.995 -1.958 1.00 55.81 113 GLY A N 1
ATOM 855 C CA . GLY A 1 113 ? 8.663 14.455 -2.071 1.00 55.81 113 GLY A CA 1
ATOM 856 C C . GLY A 1 113 ? 8.516 14.988 -3.505 1.00 55.81 113 GLY A C 1
ATOM 857 O O . GLY A 1 113 ? 8.225 16.166 -3.688 1.00 55.81 113 GLY A O 1
ATOM 858 N N . GLN A 1 114 ? 8.705 14.139 -4.520 1.00 54.41 114 GLN A N 1
ATOM 859 C CA . GLN A 1 114 ? 8.511 14.476 -5.932 1.00 54.41 114 GLN A CA 1
ATOM 860 C C . GLN A 1 114 ? 7.101 14.124 -6.436 1.00 54.41 114 GLN A C 1
ATOM 862 O O . GLN A 1 114 ? 6.767 14.432 -7.578 1.00 54.41 114 GLN A O 1
ATOM 867 N N . MET A 1 115 ? 6.270 13.464 -5.620 1.00 58.56 115 MET A N 1
ATOM 868 C CA . MET A 1 115 ? 4.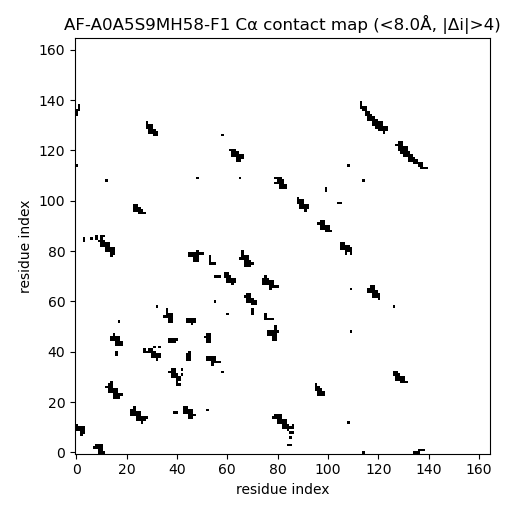903 13.089 -5.978 1.00 58.56 115 MET A CA 1
ATOM 869 C C . MET A 1 115 ? 3.959 13.212 -4.787 1.00 58.56 115 MET A C 1
ATOM 871 O O . MET A 1 115 ? 4.073 12.491 -3.801 1.00 58.56 115 MET A O 1
ATOM 875 N N . SER A 1 116 ? 2.945 14.059 -4.922 1.00 60.06 116 SER A N 1
ATOM 876 C CA . SER A 1 116 ? 1.836 14.103 -3.974 1.00 60.06 116 SER A CA 1
ATOM 877 C C . SER A 1 116 ? 0.705 13.200 -4.459 1.00 60.06 116 SER A C 1
ATOM 879 O O . SER A 1 116 ? 0.211 13.341 -5.580 1.00 60.06 116 SER A O 1
ATOM 881 N N . TYR A 1 117 ? 0.284 12.267 -3.610 1.00 68.75 117 TYR A N 1
ATOM 882 C CA . TYR A 1 117 ? -0.967 11.538 -3.771 1.00 68.75 117 T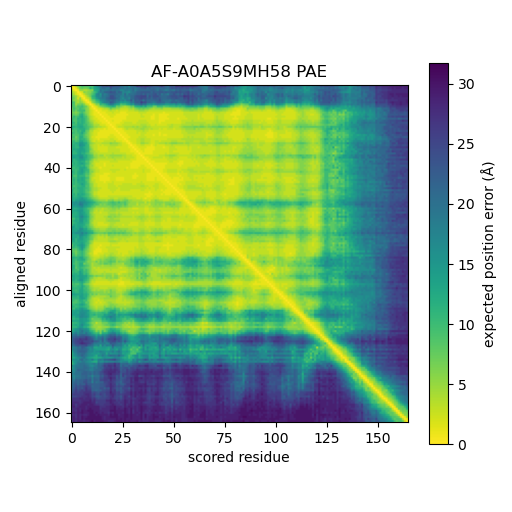YR A CA 1
ATOM 883 C C . TYR A 1 117 ? -1.807 11.717 -2.514 1.00 68.75 117 TYR A C 1
ATOM 885 O O . TYR A 1 117 ? -1.285 11.927 -1.420 1.00 68.75 117 TYR A O 1
ATOM 893 N N . THR A 1 118 ? -3.119 11.641 -2.679 1.00 67.25 118 THR A N 1
ATOM 894 C CA . THR A 1 118 ? -4.052 11.630 -1.561 1.00 67.25 118 THR A CA 1
ATOM 895 C C . THR A 1 118 ? -4.952 10.423 -1.714 1.00 67.25 118 THR A C 1
ATOM 897 O O . THR A 1 118 ? -5.579 10.233 -2.759 1.00 67.25 118 THR A O 1
ATOM 900 N N . LEU A 1 119 ? -4.973 9.587 -0.680 1.00 76.25 119 LEU A N 1
ATOM 901 C CA . LEU A 1 119 ? -5.960 8.532 -0.529 1.00 76.25 119 LEU A CA 1
ATOM 902 C C . LEU A 1 119 ? -7.142 9.101 0.255 1.00 76.25 119 LEU A C 1
ATOM 904 O O . LEU A 1 119 ? -6.968 9.656 1.334 1.00 76.25 119 LEU A O 1
ATOM 908 N N . SER A 1 120 ? -8.349 8.980 -0.278 1.00 70.69 120 SER A N 1
ATOM 909 C CA . SER A 1 120 ? -9.559 9.357 0.449 1.00 70.69 120 SER A CA 1
ATOM 910 C C . SER A 1 120 ? -10.381 8.115 0.724 1.00 70.69 120 SER A C 1
ATOM 912 O O . SER A 1 120 ? -10.769 7.431 -0.213 1.00 70.69 120 SER A O 1
ATOM 914 N N . GLN A 1 121 ? -10.642 7.821 1.997 1.00 71.06 121 GLN A N 1
ATOM 915 C CA . GLN A 1 121 ? -11.569 6.762 2.385 1.00 71.06 121 GLN A CA 1
ATOM 916 C C . GLN A 1 121 ? -13.001 7.213 2.070 1.00 71.06 121 GLN A C 1
ATOM 918 O O . GLN A 1 121 ? -13.519 8.129 2.709 1.00 71.06 121 GLN A O 1
ATOM 923 N N . GLY A 1 122 ? -13.635 6.585 1.080 1.00 64.06 122 GLY A N 1
ATOM 924 C CA . GLY A 1 122 ? -15.070 6.714 0.852 1.00 64.06 122 GLY A CA 1
ATOM 925 C C . GLY A 1 122 ? -15.866 6.045 1.973 1.00 64.06 122 GLY A C 1
ATOM 926 O O . GLY A 1 122 ? -15.506 4.967 2.446 1.00 64.06 122 GLY A O 1
ATOM 927 N N . VAL A 1 123 ? -16.952 6.691 2.399 1.00 46.62 123 VAL A N 1
ATOM 928 C CA . VAL A 1 123 ? -17.911 6.133 3.360 1.00 46.62 123 VAL A CA 1
ATOM 929 C C . VAL A 1 123 ? -18.934 5.337 2.552 1.00 46.62 123 VAL A C 1
ATOM 931 O O . VAL A 1 123 ? -19.924 5.895 2.090 1.00 46.62 123 VAL A O 1
ATOM 934 N N . SER A 1 124 ? -18.661 4.062 2.280 1.00 47.00 124 SER A N 1
ATOM 935 C CA . SER A 1 124 ? -19.681 3.168 1.727 1.00 47.00 124 SER A CA 1
ATOM 936 C C . SER A 1 124 ? -20.244 2.329 2.864 1.00 47.00 124 SER A C 1
ATOM 938 O O . SER A 1 124 ? -19.496 1.731 3.638 1.00 47.00 124 SER A O 1
ATOM 940 N N . GLU A 1 125 ? -21.565 2.373 3.013 1.00 39.41 125 GLU A N 1
ATOM 941 C CA . GLU A 1 125 ? -22.302 1.653 4.042 1.00 39.41 125 GLU A CA 1
ATOM 942 C C . GLU A 1 125 ? -21.972 0.158 3.938 1.00 39.41 125 GLU A C 1
ATOM 944 O O . GLU A 1 125 ? -22.236 -0.469 2.917 1.00 39.41 125 GLU A O 1
ATOM 949 N N . LEU A 1 126 ? -21.373 -0.381 5.006 1.00 41.31 126 LEU A N 1
ATOM 950 C CA . LEU A 1 126 ? -20.945 -1.775 5.168 1.00 41.31 126 LEU A CA 1
ATOM 951 C C . LEU A 1 126 ? -19.709 -2.160 4.314 1.00 41.31 126 LEU A C 1
ATOM 953 O O . LEU A 1 126 ? -19.792 -2.596 3.169 1.00 41.31 126 LEU A O 1
ATOM 957 N N . SER A 1 127 ? -18.532 -2.050 4.943 1.00 45.31 127 SER A N 1
ATOM 958 C CA . SER A 1 127 ? -17.323 -2.858 4.666 1.00 45.31 127 SER A CA 1
ATOM 959 C C . SER A 1 127 ? -16.517 -2.602 3.376 1.00 45.31 127 SER A C 1
ATOM 961 O O . SER A 1 127 ? -15.458 -3.219 3.207 1.00 45.31 127 SER A O 1
ATOM 963 N N . ASN A 1 128 ? -16.925 -1.666 2.512 1.00 49.94 128 ASN A N 1
ATOM 964 C CA . ASN A 1 128 ? -16.188 -1.309 1.293 1.00 49.94 128 ASN A CA 1
ATOM 965 C C . ASN A 1 128 ? -15.505 0.062 1.421 1.00 49.94 128 ASN A C 1
ATOM 967 O O . ASN A 1 128 ? -16.166 1.095 1.518 1.00 49.94 128 ASN A O 1
ATOM 971 N N . VAL A 1 129 ? -14.170 0.083 1.381 1.00 53.94 129 VAL A N 1
ATOM 972 C CA . VAL A 1 129 ? -13.380 1.316 1.304 1.00 53.94 129 VAL A CA 1
ATOM 973 C C . VAL A 1 129 ? -13.060 1.594 -0.158 1.00 53.94 129 VAL A C 1
ATOM 975 O O . VAL A 1 129 ? -12.141 1.014 -0.739 1.00 53.94 129 VAL A O 1
ATOM 978 N N . ASP A 1 130 ? -13.820 2.505 -0.763 1.00 53.72 130 ASP A N 1
ATOM 979 C CA . ASP A 1 130 ? -13.463 3.037 -2.074 1.00 53.72 130 ASP A CA 1
ATOM 980 C C . ASP A 1 130 ? -12.432 4.147 -1.891 1.00 53.72 130 ASP A C 1
ATOM 982 O O . ASP A 1 130 ? -12.729 5.202 -1.323 1.00 53.72 130 ASP A O 1
ATOM 986 N N . VAL A 1 131 ? -11.192 3.887 -2.310 1.00 53.53 131 VAL A N 1
ATOM 987 C CA . VAL A 1 131 ? -10.155 4.912 -2.275 1.00 53.53 131 VAL A CA 1
ATOM 988 C C . VAL A 1 131 ? -10.221 5.726 -3.558 1.00 53.53 131 VAL A C 1
ATOM 990 O O . VAL A 1 131 ? -9.661 5.341 -4.588 1.00 53.53 131 VAL A O 1
ATOM 993 N N . THR A 1 132 ? -10.888 6.878 -3.492 1.00 49.31 132 THR A N 1
ATOM 994 C CA . THR A 1 132 ? -10.891 7.843 -4.595 1.00 49.31 132 THR A CA 1
ATOM 995 C C . THR A 1 132 ? -9.557 8.593 -4.609 1.00 49.31 132 THR A C 1
ATOM 997 O O . THR A 1 132 ? -9.116 9.132 -3.593 1.00 49.31 132 THR A O 1
ATOM 1000 N N . LYS A 1 133 ? -8.880 8.591 -5.763 1.00 52.16 133 LYS A N 1
ATOM 1001 C CA . LYS A 1 133 ? -7.560 9.212 -5.948 1.00 52.16 133 LYS A CA 1
ATOM 1002 C C . LYS A 1 133 ? -7.723 10.635 -6.484 1.00 52.16 133 LYS A C 1
ATOM 1004 O O . LYS A 1 133 ? -8.243 10.809 -7.584 1.00 52.16 133 LYS A O 1
ATOM 1009 N N . SER A 1 134 ? -7.207 11.625 -5.758 1.00 45.50 134 SER A N 1
ATOM 1010 C CA . SER A 1 134 ? -7.076 13.011 -6.234 1.00 45.50 134 SER A CA 1
ATOM 1011 C C . SER A 1 134 ? -5.597 13.354 -6.427 1.00 45.50 134 SER A C 1
ATOM 1013 O O . SER A 1 134 ? -4.770 13.041 -5.569 1.00 45.50 134 SER A O 1
ATOM 1015 N N . TYR A 1 135 ? -5.252 13.961 -7.567 1.00 53.88 135 TYR A N 1
ATOM 1016 C CA . TYR A 1 135 ? -3.870 14.264 -7.955 1.00 53.88 135 TYR A CA 1
ATOM 1017 C C . TYR A 1 135 ? -3.667 15.775 -8.094 1.00 53.88 135 TYR A C 1
ATOM 1019 O O . TYR A 1 135 ? -4.379 16.408 -8.871 1.00 53.88 135 TYR A O 1
ATOM 1027 N N . THR A 1 136 ? -2.653 16.323 -7.424 1.00 41.25 136 THR A N 1
ATOM 1028 C CA . THR A 1 136 ? -2.185 17.701 -7.640 1.00 41.25 136 THR A CA 1
ATOM 1029 C C . THR A 1 136 ? -0.773 17.644 -8.219 1.00 41.25 136 THR A C 1
ATOM 1031 O O . THR A 1 136 ? 0.114 17.032 -7.626 1.00 41.25 136 THR A O 1
ATOM 1034 N N . ASP A 1 137 ? -0.576 18.215 -9.411 1.00 40.66 137 ASP A N 1
ATOM 1035 C CA . ASP A 1 137 ? 0.718 18.242 -10.100 1.00 40.66 137 ASP A CA 1
ATOM 1036 C C . ASP A 1 137 ? 1.702 19.178 -9.375 1.00 40.66 137 ASP A C 1
ATOM 1038 O O . ASP A 1 137 ? 1.475 20.384 -9.299 1.00 40.66 137 ASP A O 1
ATOM 1042 N N . MET A 1 138 ? 2.827 18.642 -8.890 1.00 37.81 138 MET A N 1
ATOM 1043 C CA . MET A 1 138 ? 4.022 19.435 -8.586 1.00 37.81 138 MET A CA 1
ATOM 1044 C C . MET A 1 138 ? 5.195 18.926 -9.424 1.00 37.81 138 MET A C 1
ATOM 1046 O O . MET A 1 138 ? 5.741 17.850 -9.196 1.00 37.81 138 MET A O 1
ATOM 1050 N N . THR A 1 139 ? 5.546 19.716 -10.435 1.00 47.28 139 THR A N 1
ATOM 1051 C CA . THR A 1 139 ? 6.687 19.513 -11.327 1.00 47.28 139 THR A CA 1
ATOM 1052 C C . THR A 1 139 ? 7.981 19.866 -10.598 1.00 47.28 139 THR A C 1
ATOM 1054 O O . THR A 1 139 ? 8.275 21.049 -10.458 1.00 47.28 139 THR A O 1
ATOM 1057 N N . THR A 1 140 ? 8.800 18.880 -10.218 1.00 41.91 140 THR A N 1
ATOM 1058 C CA . THR A 1 140 ? 10.227 19.138 -9.955 1.00 41.91 140 THR A CA 1
ATOM 1059 C C . THR A 1 140 ? 11.098 17.999 -10.471 1.00 41.91 140 THR A C 1
ATOM 1061 O O . THR A 1 140 ? 10.864 16.823 -10.205 1.00 41.91 140 THR A O 1
ATOM 1064 N N . ALA A 1 141 ? 12.088 18.411 -11.256 1.00 40.28 141 ALA A N 1
ATOM 1065 C CA . ALA A 1 141 ? 12.997 17.640 -12.080 1.00 40.28 141 ALA A CA 1
ATOM 1066 C C . ALA A 1 141 ? 13.675 16.422 -11.421 1.00 40.28 141 ALA A C 1
ATOM 1068 O O . ALA A 1 141 ? 13.980 16.387 -10.231 1.00 40.28 141 ALA A O 1
ATOM 1069 N N . TYR A 1 142 ? 13.955 15.459 -12.303 1.00 43.88 142 TYR A N 1
ATOM 1070 C CA . TYR A 1 142 ? 14.960 14.399 -12.256 1.00 43.88 142 TYR A CA 1
ATOM 1071 C C . TYR A 1 142 ? 16.031 14.510 -11.160 1.00 43.88 142 TYR A C 1
ATOM 1073 O O . TYR A 1 142 ? 16.832 15.442 -11.164 1.00 43.88 142 TYR A O 1
ATOM 1081 N N . ARG A 1 143 ? 16.103 13.451 -10.340 1.00 49.44 143 ARG A N 1
ATOM 1082 C CA . ARG A 1 143 ? 17.298 12.698 -9.887 1.00 49.44 143 ARG A CA 1
ATOM 1083 C C . ARG A 1 143 ? 17.069 12.153 -8.479 1.00 49.44 143 ARG A C 1
ATOM 1085 O O . ARG A 1 143 ? 17.365 12.816 -7.495 1.00 49.44 143 ARG A O 1
ATOM 1092 N N . ALA A 1 144 ? 16.610 10.908 -8.398 1.00 43.53 144 ALA A N 1
ATOM 1093 C CA . ALA A 1 144 ? 16.781 10.082 -7.204 1.00 43.53 144 ALA A CA 1
ATOM 1094 C C . ALA A 1 144 ? 16.679 8.592 -7.567 1.00 43.53 144 ALA A C 1
ATOM 1096 O O . ALA A 1 144 ? 15.891 7.861 -6.978 1.00 43.53 144 ALA A O 1
ATOM 1097 N N . PHE A 1 145 ? 17.444 8.137 -8.566 1.00 45.03 145 PHE A N 1
ATOM 1098 C CA . PHE A 1 145 ? 17.498 6.709 -8.912 1.00 45.03 145 PHE A CA 1
ATOM 1099 C C . PHE A 1 145 ? 18.673 5.946 -8.278 1.00 45.03 145 PHE A C 1
ATOM 1101 O O . PHE A 1 145 ? 18.918 4.811 -8.658 1.00 45.03 145 PHE A O 1
ATOM 1108 N N . GLU A 1 146 ? 19.364 6.502 -7.273 1.00 45.88 146 GLU A N 1
ATOM 1109 C CA . GLU A 1 146 ? 20.506 5.800 -6.648 1.00 45.88 146 GLU A CA 1
ATOM 1110 C C . GLU A 1 146 ? 20.465 5.641 -5.118 1.00 45.88 146 GLU A C 1
ATOM 1112 O O . GLU A 1 146 ? 21.287 4.912 -4.571 1.00 45.88 146 GLU A O 1
ATOM 1117 N N . THR A 1 147 ? 19.505 6.219 -4.385 1.00 40.31 147 THR A N 1
ATOM 1118 C CA . THR A 1 147 ? 19.709 6.387 -2.925 1.00 40.31 147 THR A CA 1
ATOM 1119 C C . THR A 1 147 ? 18.601 5.827 -2.037 1.00 40.31 147 THR A C 1
ATOM 1121 O O . THR A 1 147 ? 18.177 6.500 -1.108 1.00 40.31 147 THR A O 1
ATOM 1124 N N . ASN A 1 148 ? 18.122 4.596 -2.258 1.00 40.66 148 ASN A N 1
ATOM 1125 C CA . ASN A 1 148 ? 17.299 3.926 -1.228 1.00 40.66 148 ASN A CA 1
ATOM 1126 C C . ASN A 1 148 ? 17.451 2.397 -1.104 1.00 40.66 148 ASN A C 1
ATOM 1128 O O . ASN A 1 148 ? 16.674 1.757 -0.403 1.00 40.66 148 ASN A O 1
ATOM 1132 N N . GLN A 1 149 ? 18.494 1.790 -1.680 1.00 44.09 149 GLN A N 1
ATOM 1133 C CA . GLN A 1 149 ? 18.795 0.361 -1.464 1.00 44.09 149 GLN A CA 1
ATOM 1134 C C . GLN A 1 149 ? 19.572 0.059 -0.160 1.00 44.09 149 GLN A C 1
ATOM 1136 O O . GLN A 1 149 ? 20.182 -0.998 -0.036 1.00 44.09 149 GLN A O 1
ATOM 1141 N N . LYS A 1 150 ? 19.568 0.955 0.842 1.00 42.12 150 LYS A N 1
ATOM 1142 C CA . LYS A 1 150 ? 20.373 0.788 2.076 1.00 42.12 150 LYS A CA 1
ATOM 1143 C C . LYS A 1 150 ? 19.624 0.820 3.414 1.00 42.12 150 LYS A C 1
ATOM 1145 O O . LYS A 1 150 ? 20.281 0.818 4.447 1.00 42.12 150 LYS A O 1
ATOM 1150 N N . VAL A 1 151 ? 18.288 0.802 3.451 1.00 45.59 151 VAL A N 1
ATOM 1151 C CA . VAL A 1 151 ? 17.565 0.990 4.735 1.00 45.59 151 VAL A CA 1
ATOM 1152 C C . VAL A 1 151 ? 17.019 -0.305 5.365 1.00 45.59 151 VAL A C 1
ATOM 1154 O O . VAL A 1 151 ? 16.682 -0.311 6.543 1.00 45.59 151 VAL A O 1
ATOM 1157 N N . VAL A 1 152 ? 17.020 -1.448 4.670 1.00 44.12 152 VAL A N 1
ATOM 1158 C CA . VAL A 1 152 ? 16.435 -2.692 5.232 1.00 44.12 152 VAL A CA 1
ATOM 1159 C C . VAL A 1 152 ? 17.414 -3.514 6.098 1.00 44.12 152 VAL A C 1
ATOM 1161 O O . VAL A 1 152 ? 16.995 -4.444 6.772 1.00 44.12 152 VAL A O 1
ATOM 1164 N N . GLN A 1 153 ? 18.697 -3.144 6.201 1.00 40.25 153 GLN A N 1
ATOM 1165 C CA . GLN A 1 153 ? 19.662 -3.848 7.075 1.00 40.25 153 GLN A CA 1
ATOM 1166 C C . GLN A 1 153 ? 19.874 -3.211 8.463 1.00 40.25 153 GLN A C 1
ATOM 1168 O O . GLN A 1 153 ? 20.767 -3.628 9.196 1.00 40.25 153 GLN A O 1
ATOM 1173 N N . ALA A 1 154 ? 19.077 -2.214 8.862 1.00 42.47 154 ALA A N 1
ATOM 1174 C CA . ALA A 1 154 ? 19.298 -1.509 10.132 1.00 42.47 154 ALA A CA 1
ATOM 1175 C C . ALA A 1 154 ? 18.519 -2.068 11.341 1.00 42.47 154 ALA A C 1
ATOM 1177 O O . ALA A 1 154 ? 18.787 -1.644 12.463 1.00 42.47 154 ALA A O 1
ATOM 1178 N N . TYR A 1 155 ? 17.596 -3.020 11.157 1.00 40.75 155 TYR A N 1
ATOM 1179 C CA . TYR A 1 155 ? 16.793 -3.554 12.270 1.00 40.75 155 TYR A CA 1
ATOM 1180 C C . TYR A 1 155 ? 17.244 -4.912 12.822 1.00 40.75 155 TYR A C 1
ATOM 1182 O O . TYR A 1 155 ? 16.732 -5.325 13.857 1.00 40.75 155 TYR A O 1
ATOM 1190 N N . ASP A 1 156 ? 18.264 -5.546 12.236 1.00 45.38 156 ASP A N 1
ATOM 1191 C CA . ASP A 1 156 ? 18.722 -6.885 12.646 1.00 45.38 156 ASP A CA 1
ATOM 1192 C C . ASP A 1 156 ? 20.037 -6.874 13.449 1.00 45.38 156 ASP A C 1
ATOM 1194 O O . ASP A 1 156 ? 20.840 -7.803 13.404 1.00 45.38 156 ASP A O 1
ATOM 1198 N N . LYS A 1 157 ? 20.298 -5.795 14.203 1.00 41.59 157 LYS A N 1
ATOM 1199 C CA . LYS A 1 157 ? 21.467 -5.708 15.098 1.00 41.59 157 LYS A CA 1
ATOM 1200 C C . LYS A 1 157 ? 21.101 -5.265 16.509 1.00 41.59 157 LYS A C 1
ATOM 1202 O O . LYS A 1 157 ? 21.693 -4.342 17.066 1.00 41.59 157 LYS A O 1
ATOM 1207 N N . LYS A 1 158 ? 20.107 -5.923 17.108 1.00 44.94 158 LYS A N 1
ATOM 1208 C CA . LYS A 1 158 ? 19.872 -5.814 18.552 1.00 44.94 158 LYS A CA 1
ATOM 1209 C C . LYS A 1 158 ? 19.280 -7.087 19.147 1.00 44.94 158 LYS A C 1
ATOM 1211 O O . LYS A 1 158 ? 18.186 -7.055 19.689 1.00 44.94 158 LYS A O 1
ATOM 1216 N N . SER A 1 159 ? 19.995 -8.205 19.061 1.00 45.56 159 SER A N 1
ATOM 1217 C CA . SER A 1 159 ? 19.802 -9.386 19.917 1.00 45.56 159 SER A CA 1
ATOM 1218 C C . SER A 1 159 ? 21.016 -10.301 19.761 1.00 45.56 159 SER A C 1
ATOM 1220 O O . SER A 1 159 ? 21.391 -10.574 18.632 1.00 45.56 159 SER A O 1
ATOM 1222 N N . LEU A 1 160 ? 21.585 -10.775 20.876 1.00 52.44 160 LEU A N 1
ATOM 1223 C CA . LEU A 1 160 ? 22.754 -11.673 20.998 1.00 52.44 160 LEU A CA 1
ATOM 1224 C C . LEU A 1 160 ? 24.138 -11.007 21.092 1.00 52.44 160 LEU A C 1
ATOM 1226 O O . LEU A 1 160 ? 25.044 -11.336 20.345 1.00 5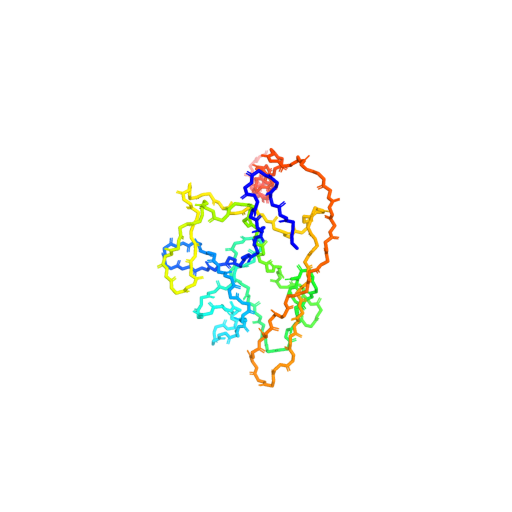2.44 160 LEU A O 1
ATOM 1230 N N . GLU A 1 161 ? 24.338 -10.152 22.096 1.00 49.72 161 GLU A N 1
ATOM 1231 C CA . GLU A 1 161 ? 25.610 -10.184 22.842 1.00 49.72 161 GLU A CA 1
ATOM 1232 C C . GLU A 1 161 ? 25.350 -9.787 24.299 1.00 49.72 161 GLU A C 1
ATOM 1234 O O . GLU A 1 161 ? 25.665 -8.701 24.776 1.00 49.72 161 GLU A O 1
ATOM 1239 N N . LYS A 1 162 ? 24.626 -10.659 25.001 1.00 48.91 162 LYS A N 1
ATOM 1240 C CA . LYS A 1 162 ? 24.557 -10.626 26.461 1.00 48.91 162 LYS A CA 1
ATOM 1241 C C . LYS A 1 162 ? 24.413 -12.046 26.979 1.00 48.91 162 LYS A C 1
ATOM 1243 O O . LYS A 1 162 ? 23.364 -12.400 27.502 1.00 48.91 162 LYS A O 1
ATOM 1248 N N . SER A 1 163 ? 25.426 -12.871 26.736 1.00 45.88 163 SER A N 1
ATOM 1249 C CA . SER A 1 163 ? 25.675 -14.142 27.430 1.00 45.88 163 SER A CA 1
ATOM 1250 C C . SER A 1 163 ? 26.994 -14.726 26.934 1.00 45.88 163 SER A C 1
ATOM 1252 O O . SER A 1 163 ? 26.967 -15.518 26.004 1.00 45.88 163 SER A O 1
ATOM 1254 N N . SER A 1 164 ? 28.110 -14.308 27.533 1.00 42.25 164 SER A N 1
ATOM 1255 C CA . SER A 1 164 ? 29.284 -15.152 27.813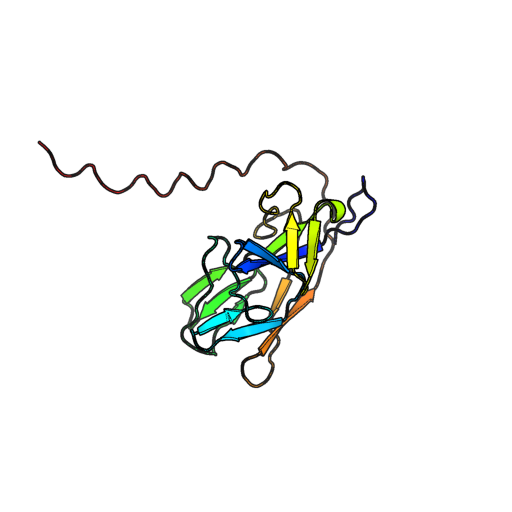 1.00 42.25 164 SER A CA 1
ATOM 1256 C C . SER A 1 164 ? 30.442 -14.262 28.273 1.00 42.25 164 SER A C 1
ATOM 1258 O O . SER A 1 164 ? 30.984 -13.517 27.462 1.00 42.25 164 SER A O 1
ATOM 1260 N N . GLU A 1 165 ? 30.742 -14.400 29.568 1.00 40.00 165 GLU A N 1
ATOM 1261 C CA . GLU A 1 165 ? 32.004 -14.118 30.285 1.00 40.00 165 GLU A CA 1
ATOM 1262 C C . GLU A 1 165 ? 32.484 -12.668 30.468 1.00 40.00 165 GLU A C 1
ATOM 1264 O O . GLU A 1 165 ? 32.870 -11.986 29.498 1.00 40.00 165 GLU A O 1
#

Organism: Bacillus safensis (NCBI:txid561879)

Secondary structure (DSSP, 8-state):
--EETTTTEEPEEEEEEEETTEEEEE---EEEE-TTSBEEETTEEBBBTTSSBPB-SSS-EEE-TT-EEEETTEEEEEB-EEEES-GGGEEEEETTEEEETT-PPPPB-TT-TT--EEEEE---SSSEEEEEEEE---------SSS-TTSTTSSS-SSS-SS--

Mean predicted aligned error: 12.56 Å

Solvent-accessible surface area (backbone atoms only — not comparable to full-atom values): 10022 Å² total; per-residue (Å²): 100,65,58,31,85,91,74,75,37,66,35,48,66,28,37,39,25,52,48,99,90,42,79,33,31,25,68,74,46,56,35,32,63,47,97,86,32,28,37,16,44,95,88,22,42,28,21,18,74,85,70,42,69,33,55,54,96,61,89,77,56,44,54,39,45,79,29,41,30,29,42,95,85,42,80,58,46,35,54,26,38,24,36,36,68,55,67,84,51,46,43,74,77,54,97,67,32,31,40,44,71,84,71,55,82,65,52,66,42,62,91,31,91,68,52,65,68,35,40,37,66,43,91,46,90,80,68,40,34,42,42,54,78,55,74,62,81,62,92,66,80,93,86,79,93,80,82,74,95,76,70,87,76,73,78,84,81,81,84,88,91,86,85,83,134

InterPro domains:
  IPR010930 Flagellar basal-body/hook protein, C-terminal domain [PF06429] (121-157)
  IPR037925 Flagellar hook-basal body protein, FlgE/F/G-like [SSF117143] (14-127)

Sequence (165 aa):
MPINPETNQKSALFYAVNTPEGVRYTKSSSITLNAQKQLTINGRALLSVTGQPITVQSENFKVNADGTVSENGQNLGQIDVRVAMDTRNLAREGNDLYRTADNQPLPSAVNNGQMSYTLSQGVSELSNVDVTKSYTDMTTAYRAFETNQKVVQAYDKKSLEKSSE

Radius of gyration: 17.59 Å; Cα contacts (8 Å, |Δi|>4): 315; chains: 1; bounding box: 54×37×53 Å

=== Feature glossary ===
The features interleaved in this record are:

— What the protein is —

Sequence gives the chain of amino acids in standard one-letter code (A=alanine, C=cysteine, …, Y=tyrosine), read N→C. It is the only feature that is directly encoded by the gene; all structural features are derived from the folded form of this sequence.

Database cross-references. InterPro integrates a dozen domain/family signature databases into unified entries with residue-range hits. GO terms attach function/process/location labels with evidence codes. CATH codes position the fold in a four-level structural taxonomy. Organism is the NCBI-taxonomy species name.

— Where its atoms are —

Atomic coordinates in PDBx/mmCIF format — the same representation the Protein Data Bank distributes. Each line of the _atom_site loop places one backbone atom in Cartesian space (units: ångströms, origin: arbitrary).

The six renders are orthographic views along the three Cartesian axes in both directions. Representation (cartoon, sticks, or surface) and color scheme (sequence-rainbow or by-chain) vary across proteins so the training set covers all the common visualization conventions.

— Local backbone conformation —

Eight-state secondary structure (DSSP): H is the canonical α-helix, G the tighter 3₁₀-helix, I the wider π-helix; E/B are β-structure, T and S are turns and bends, and '-' is everything else. DSSP derives these from the pattern of main-chain N–H···O=C hydrogen bonds, not from the sequence.

P-SEA three-state annotation labels each residue as helix, strand, or coil based purely on the geometry of the Cα trace. It serves as a fallback when the full backbone (and thus DSSP) is unavailable.

The φ/ψ torsion pair specifies the backbone conformation at each residue. φ rotates about the N–Cα bond, ψ about the Cα–C bond. Steric clashes forbid most of the (φ, ψ) plane — the allowed regions (α-helix basin, β-sheet basin, left-handed helix) are the Ramachandran-allowed regions.

— Global shape and packing —

The geometric summary reports three shape descriptors. Rg (radius of gyration) measures how spread out the Cα atoms are about their centre of mass; compact globular proteins have small Rg, elongated or unfolded ones large. Cα contacts (<8 Å, |i−j|>4) count long-range residue pairs in spatial proximity — high for tightly packed folds, near zero for rods or random coil. The bounding-box extents give the protein's footprint along x, y, z in Å.

Solvent-accessible surface area (SASA) is the area in Å² traced out by the centre of a 1.4 Å probe sphere (a water molecule) rolled over the protein's van der Waals surface (Shrake–Rupley / Lee–Richards construction). Buried residues have near-zero SASA; fully exposed residues can exceed 200 Å². The total SASA scales roughly with the number of surface residues.

The contact map is a binary N×N matrix image: pixel (i, j) is dark where Cα_i and Cα_j are within 8 Å and |i−j|>4. Because the |i−j|>4 filter removes local helical contacts, off-diagonal stripes parallel to the main diagonal indicate parallel β-sheets; stripes perpendicular to it indicate antiparallel β-sheets. The Ramachandran plot scatters every residue's (φ, ψ) pair against the sterically allowed regions. The PAE heatmap renders the predicted-aligned-error matrix.

— Structural neighborhood —

3Di is Foldseek's structural alphabet. Each residue is assigned one of twenty discrete states based on how its Cα sits relative to its spatial (not sequential) neighbors. Aligning 3Di strings finds structural homologs roughly as well as full 3D superposition, but orders of magnitude faster.

Nearest PDB neighbors are the top structural matches found by Foldseek when searching this structure against the entire Protein Data Bank. Each hit reports a TM-score (0 to 1; >0.5 almost always implies the same fold) and an E-value. These are *structural* homologs — they may share no detectable sequence similarity.

— Confidence and disorder —

For AlphaFold models, the B-factor field carries pLDDT — the model's own estimate of local accuracy on a 0–100 scale. Regions with pLDDT<50 should be treated as essentially unmodeled; they often correspond to intrinsically disordered segments.

Crystallographic B-factors measure how much each atom's electron density is smeared out, in Å². They rise in mobile loops and surface residues and fall in the buried interior. In AlphaFold models this column is repurposed to hold pLDDT instead.

Predicted aligned error is AlphaFold's pairwise confidence. Unlike pLDDT (per-residue), PAE is per-residue-pair and captures whether two parts of the structure are correctly placed relative to each other. Units are ångströms of expected positional error.